Protein AF-A0A533SBD6-F1 (afdb_monomer_lite)

Secondary structure (DSSP, 8-state):
---------PPPHHHHHHHHSS-HHHHHHHH----EEEEEE-TTT--EEEEETT-SEEE-TTT--EEE-

Structure (mmCIF, N/CA/C/O backbone):
data_AF-A0A533SBD6-F1
#
_entry.id   AF-A0A533SBD6-F1
#
loop_
_atom_site.group_PDB
_atom_site.id
_atom_site.type_symbol
_atom_site.label_atom_id
_atom_site.label_alt_id
_atom_site.label_comp_id
_atom_site.label_asym_id
_atom_site.label_entity_id
_atom_site.label_seq_id
_atom_site.pdbx_PDB_ins_code
_atom_site.Cartn_x
_atom_site.Cartn_y
_atom_site.Cartn_z
_atom_site.occupancy
_atom_site.B_iso_or_equiv
_atom_site.auth_seq_id
_atom_site.auth_comp_id
_atom_site.auth_asym_id
_atom_site.auth_atom_id
_atom_site.pdbx_PDB_model_num
ATOM 1 N N . MET A 1 1 ? -31.802 6.643 -4.433 1.00 46.75 1 MET A N 1
ATOM 2 C CA . MET A 1 1 ? -31.547 6.932 -3.005 1.00 46.75 1 MET A CA 1
ATOM 3 C C . MET A 1 1 ? -31.210 5.616 -2.324 1.00 46.75 1 MET A C 1
ATOM 5 O O . MET A 1 1 ? -32.034 4.714 -2.375 1.00 46.75 1 MET A O 1
ATOM 9 N N . GLN A 1 2 ? -29.989 5.453 -1.808 1.00 54.50 2 GLN A N 1
ATOM 10 C CA . GLN A 1 2 ? -29.605 4.252 -1.055 1.00 54.50 2 GLN A CA 1
ATOM 11 C C . GLN A 1 2 ? -30.176 4.349 0.362 1.00 54.50 2 GLN A C 1
ATOM 13 O O . GLN A 1 2 ? -30.008 5.370 1.027 1.00 54.50 2 GLN A O 1
ATOM 18 N N . ASN A 1 3 ? -30.851 3.293 0.815 1.00 63.75 3 ASN A N 1
ATOM 19 C CA . ASN A 1 3 ? -31.356 3.183 2.180 1.00 63.75 3 ASN A CA 1
ATOM 20 C C . ASN A 1 3 ? -30.169 2.998 3.132 1.00 63.75 3 ASN A C 1
ATOM 22 O O . ASN A 1 3 ? -29.724 1.878 3.372 1.00 63.75 3 ASN A O 1
ATOM 26 N N . VAL A 1 4 ? -29.621 4.101 3.644 1.00 70.56 4 VAL A N 1
ATOM 27 C CA . VAL A 1 4 ? -28.596 4.055 4.690 1.00 70.56 4 VAL A CA 1
ATOM 28 C C . VAL A 1 4 ? -29.277 3.620 5.986 1.00 70.56 4 VAL A C 1
ATOM 30 O O . VAL A 1 4 ? -29.933 4.417 6.655 1.00 70.56 4 VAL A O 1
ATOM 33 N N . VAL A 1 5 ? -29.140 2.341 6.335 1.00 73.88 5 VAL A N 1
ATOM 34 C CA . VAL A 1 5 ? -29.553 1.819 7.641 1.00 73.88 5 VAL A CA 1
ATOM 35 C C . VAL A 1 5 ? -28.558 2.340 8.673 1.00 73.88 5 VAL A C 1
ATOM 37 O O . VAL A 1 5 ? -27.394 1.943 8.686 1.00 73.88 5 VAL A O 1
ATOM 40 N N . ARG A 1 6 ? -28.996 3.278 9.515 1.00 67.81 6 ARG A N 1
ATOM 41 C CA . ARG A 1 6 ? -28.170 3.793 10.610 1.00 67.81 6 ARG A CA 1
ATOM 42 C C . ARG A 1 6 ? -28.118 2.750 11.725 1.00 67.81 6 ARG A C 1
ATOM 44 O O . ARG A 1 6 ? -29.151 2.231 12.139 1.00 67.81 6 ARG A O 1
ATOM 51 N N . SER A 1 7 ? -26.912 2.438 12.192 1.00 73.44 7 SER A N 1
ATOM 52 C CA . SER A 1 7 ? -26.710 1.593 13.369 1.00 73.44 7 SER A CA 1
ATOM 53 C C . SER A 1 7 ? -27.357 2.250 14.591 1.00 73.44 7 SER A C 1
ATOM 55 O O . SER A 1 7 ? -27.026 3.385 14.918 1.00 73.44 7 SER A O 1
ATOM 57 N N . ASN A 1 8 ? -28.235 1.521 15.285 1.00 70.62 8 ASN A N 1
ATOM 58 C CA . ASN A 1 8 ? -28.759 1.910 16.603 1.00 70.62 8 ASN A CA 1
ATOM 59 C C . ASN A 1 8 ? -27.816 1.503 17.750 1.00 70.62 8 ASN A C 1
ATOM 61 O O . ASN A 1 8 ? -28.173 1.615 18.919 1.00 70.62 8 ASN A O 1
ATOM 65 N N . LYS A 1 9 ? -26.633 0.965 17.431 1.00 77.31 9 LYS A N 1
ATOM 66 C CA . LYS A 1 9 ? -25.671 0.482 18.417 1.00 77.31 9 LYS A CA 1
ATOM 67 C C . LYS A 1 9 ? -24.805 1.653 18.883 1.00 77.31 9 LYS A C 1
ATOM 69 O O . LYS A 1 9 ? -23.946 2.120 18.138 1.00 77.31 9 LYS A O 1
ATOM 74 N N . THR A 1 10 ? -25.059 2.127 20.096 1.00 78.31 10 THR A N 1
ATOM 75 C CA . THR A 1 10 ? -24.222 3.093 20.814 1.00 78.31 10 THR A CA 1
ATOM 76 C C . THR A 1 10 ? -23.198 2.356 21.671 1.00 78.31 10 THR A C 1
ATOM 78 O O . THR A 1 10 ? -23.527 1.352 22.300 1.00 78.31 10 THR A O 1
ATOM 81 N N . MET A 1 11 ? -21.958 2.845 21.672 1.00 81.94 11 MET A N 1
ATOM 82 C CA . MET A 1 11 ? -20.900 2.323 22.542 1.00 81.94 11 MET A CA 1
ATOM 83 C C . MET A 1 11 ? -21.167 2.717 23.996 1.00 81.94 11 MET A C 1
ATOM 85 O O . MET A 1 11 ? -21.720 3.791 24.253 1.00 81.94 11 MET A O 1
ATOM 89 N N . THR A 1 12 ? -20.774 1.866 24.939 1.00 87.62 12 THR A N 1
ATOM 90 C CA . THR A 1 12 ? -20.833 2.192 26.370 1.00 87.62 12 THR A CA 1
ATOM 91 C C . THR A 1 12 ? -19.706 3.157 26.758 1.00 87.62 12 THR A C 1
ATOM 93 O O . THR A 1 12 ? -18.713 3.306 26.041 1.00 87.62 12 THR A O 1
ATOM 96 N N . GLU A 1 13 ? -19.829 3.822 27.911 1.00 84.44 13 GLU A N 1
ATOM 97 C CA . GLU A 1 13 ? -18.772 4.714 28.418 1.00 84.44 13 GLU A CA 1
ATOM 98 C C . GLU A 1 13 ? -17.447 3.973 28.657 1.00 84.44 13 GLU A C 1
ATOM 100 O O . GLU A 1 13 ? -16.376 4.517 28.392 1.00 84.44 13 GLU A O 1
ATOM 105 N N . GLU A 1 14 ? -17.514 2.709 29.077 1.00 83.69 14 GLU A N 1
ATOM 106 C CA . GLU A 1 14 ? -16.347 1.841 29.270 1.00 83.69 14 GLU A CA 1
ATOM 107 C C . GLU A 1 14 ? -15.630 1.529 27.949 1.00 83.69 14 GLU A C 1
ATOM 109 O O . GLU A 1 14 ? -14.400 1.488 27.892 1.00 83.69 14 GLU A O 1
ATOM 114 N N . GLU A 1 15 ? -16.380 1.319 26.865 1.00 82.44 15 GLU A N 1
ATOM 115 C CA . GLU A 1 15 ? -15.816 1.099 25.530 1.00 82.44 15 GLU A CA 1
ATOM 116 C C . GLU A 1 15 ? -15.194 2.384 24.962 1.00 82.44 15 GLU A C 1
ATOM 118 O O . GLU A 1 15 ? -14.150 2.336 24.309 1.00 82.44 15 GLU A O 1
ATOM 123 N N . LEU A 1 16 ? -15.795 3.542 25.248 1.00 83.75 16 LEU A N 1
ATOM 124 C CA . LEU A 1 16 ? -15.258 4.850 24.865 1.00 83.75 16 LEU A CA 1
ATOM 125 C C . LEU A 1 16 ? -13.986 5.210 25.637 1.00 83.75 16 LEU A C 1
ATOM 127 O O . LEU A 1 16 ? -13.078 5.801 25.055 1.00 83.75 16 LEU A O 1
ATOM 131 N N . ALA A 1 17 ? -13.900 4.860 26.923 1.00 84.38 17 ALA A N 1
ATOM 132 C CA . ALA A 1 17 ? -12.693 5.065 27.722 1.00 84.38 17 ALA A CA 1
ATOM 133 C C . ALA A 1 17 ? -11.505 4.298 27.126 1.00 84.38 17 ALA A C 1
ATOM 135 O O . ALA A 1 17 ? -10.450 4.883 26.899 1.00 84.38 17 ALA A O 1
ATOM 136 N N . LYS A 1 18 ? -11.721 3.034 26.735 1.00 82.62 18 LYS A N 1
ATOM 137 C CA . LYS A 1 18 ? -10.694 2.220 26.068 1.00 82.62 18 LYS A CA 1
ATOM 138 C C . LYS A 1 18 ? -10.178 2.864 24.783 1.00 82.62 18 LYS A C 1
ATOM 140 O O . LYS A 1 18 ? -8.982 2.824 24.554 1.00 82.62 18 LYS A O 1
ATOM 145 N N . LEU A 1 19 ? -11.044 3.477 23.969 1.00 81.06 19 LEU A N 1
ATOM 146 C CA . LEU A 1 19 ? -10.637 4.169 22.735 1.00 81.06 19 LEU A CA 1
ATOM 147 C C . LEU A 1 19 ? -9.812 5.440 22.980 1.00 81.06 19 LEU A C 1
ATOM 149 O O . LEU A 1 19 ? -9.015 5.817 22.122 1.00 81.06 19 LEU A O 1
ATOM 153 N N . LYS A 1 20 ? -10.023 6.127 24.109 1.00 78.88 20 LYS A N 1
ATOM 154 C CA . LYS A 1 20 ? -9.264 7.339 24.457 1.00 78.88 20 LYS A CA 1
ATOM 155 C C . LYS A 1 20 ? -7.834 7.023 24.880 1.00 78.88 20 LYS A C 1
ATOM 157 O O . LYS A 1 20 ? -6.949 7.825 24.607 1.00 78.88 20 LYS A O 1
ATOM 162 N N . ASP A 1 21 ? -7.635 5.862 25.493 1.00 84.38 21 ASP A N 1
ATOM 163 C CA . ASP A 1 21 ? -6.324 5.398 25.950 1.00 84.38 21 ASP A CA 1
ATOM 164 C C . ASP A 1 21 ? -5.530 4.670 24.851 1.00 84.38 21 ASP A C 1
ATOM 166 O O . ASP A 1 21 ? -4.379 4.289 25.065 1.00 84.38 21 ASP A O 1
ATOM 170 N N . VAL A 1 22 ? -6.118 4.468 23.664 1.00 83.31 22 VAL A N 1
ATOM 171 C CA . VAL A 1 22 ? -5.392 3.918 22.515 1.00 83.31 22 VAL A CA 1
ATOM 172 C C . VAL A 1 22 ? -4.371 4.939 22.028 1.00 83.31 22 VAL A C 1
ATOM 174 O O . VAL A 1 22 ? -4.716 6.055 21.637 1.00 83.31 22 VAL A O 1
ATOM 177 N N . ASP A 1 23 ? -3.111 4.513 21.975 1.00 86.00 23 ASP A N 1
ATOM 178 C CA . ASP A 1 23 ? -2.081 5.223 21.231 1.00 86.00 23 ASP A CA 1
ATOM 179 C C . ASP A 1 23 ? -2.318 5.047 19.725 1.00 86.00 23 ASP A C 1
ATOM 181 O O . ASP A 1 23 ? -1.889 4.079 19.086 1.00 86.00 23 ASP A O 1
ATOM 185 N N . TRP A 1 24 ? -3.044 6.008 19.162 1.00 81.94 24 TRP A 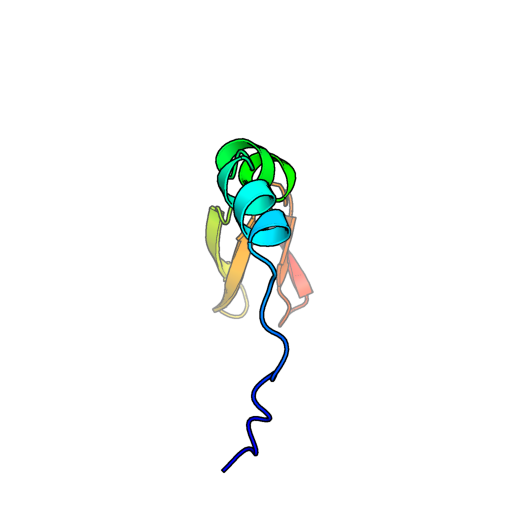N 1
ATOM 186 C CA . TRP A 1 24 ? -3.354 6.053 17.741 1.00 81.94 24 TRP A CA 1
ATOM 187 C C . TRP A 1 24 ? -2.106 6.184 16.868 1.00 81.94 24 TRP A C 1
ATOM 189 O O . TRP A 1 24 ? -2.140 5.739 15.723 1.00 81.94 24 TRP A O 1
ATOM 199 N N . GLU A 1 25 ? -1.012 6.754 17.383 1.00 79.44 25 GLU A N 1
ATOM 200 C CA . GLU A 1 25 ? 0.226 6.907 16.621 1.00 79.44 25 GLU A CA 1
ATOM 201 C C . GLU A 1 25 ? 0.905 5.551 16.419 1.00 79.44 25 GLU A C 1
ATOM 203 O O . GLU A 1 25 ? 1.248 5.196 15.288 1.00 79.44 25 GLU A O 1
ATOM 208 N N . SER A 1 26 ? 1.029 4.757 1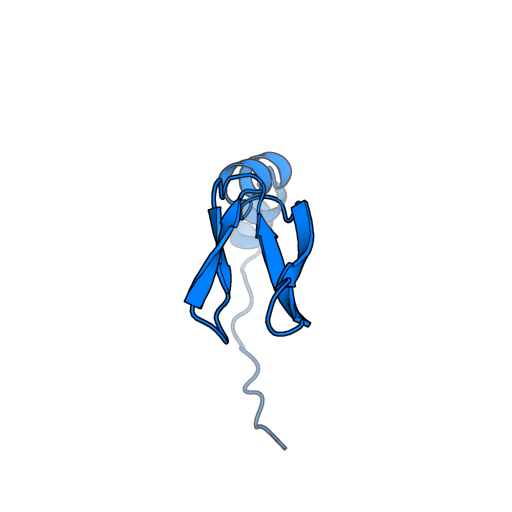7.486 1.00 81.50 26 SER A N 1
ATOM 209 C CA . SER A 1 26 ? 1.553 3.389 17.394 1.00 81.50 26 SER A CA 1
ATOM 210 C C . SER A 1 26 ? 0.649 2.489 16.553 1.00 81.50 26 SER A C 1
ATOM 212 O O . SER A 1 26 ? 1.140 1.798 15.659 1.00 81.50 26 SER A O 1
ATOM 214 N N . TYR A 1 27 ? -0.674 2.551 16.755 1.00 81.38 27 TYR A N 1
ATOM 215 C CA . TYR A 1 27 ? -1.631 1.797 15.937 1.00 81.38 27 TYR A CA 1
ATOM 216 C C . TYR A 1 27 ? -1.498 2.132 14.448 1.00 81.38 27 TYR A C 1
ATOM 218 O O . TYR A 1 27 ? -1.470 1.232 13.604 1.00 81.38 27 TYR A O 1
ATOM 226 N N . TYR A 1 28 ? -1.388 3.423 14.121 1.00 77.00 28 TYR A N 1
ATOM 227 C CA . TYR A 1 28 ? -1.204 3.863 12.747 1.00 77.00 28 TYR A CA 1
ATOM 228 C C . TYR A 1 28 ? 0.145 3.412 12.199 1.00 77.00 28 TYR A C 1
ATOM 230 O O . TYR A 1 28 ? 0.189 2.936 11.080 1.00 77.00 28 TYR A O 1
ATOM 238 N N . ARG A 1 29 ? 1.234 3.485 12.967 1.00 74.94 29 ARG A N 1
ATOM 239 C CA . ARG A 1 29 ? 2.564 3.053 12.510 1.00 74.94 29 ARG A CA 1
ATOM 240 C C . ARG A 1 29 ? 2.621 1.562 12.161 1.00 74.94 29 ARG A C 1
ATOM 242 O O . ARG A 1 29 ? 3.264 1.199 11.182 1.00 74.94 29 ARG A O 1
ATOM 249 N N . GLU A 1 30 ? 1.947 0.712 12.932 1.00 76.19 30 GLU A N 1
ATOM 250 C CA . GLU A 1 30 ? 1.884 -0.737 12.677 1.00 76.19 30 GLU A CA 1
ATOM 251 C C . GLU A 1 30 ? 0.903 -1.104 11.558 1.00 7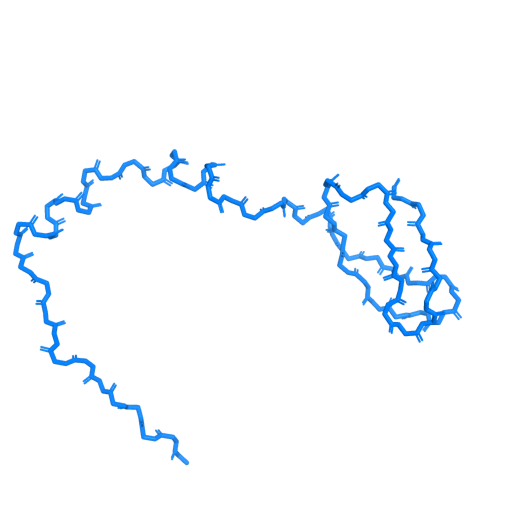6.19 30 GLU A C 1
ATOM 253 O O . GLU A 1 30 ? 1.140 -2.038 10.793 1.00 76.19 30 GLU A O 1
ATOM 258 N N . SER A 1 31 ? -0.203 -0.365 11.462 1.00 72.44 31 SER A N 1
ATOM 259 C CA . SER A 1 31 ? -1.287 -0.644 10.513 1.00 72.44 31 SER A CA 1
ATOM 260 C C . SER A 1 31 ? -1.190 0.179 9.229 1.00 72.44 31 SER A C 1
ATOM 262 O O . SER A 1 31 ? -2.027 0.012 8.337 1.00 72.44 31 SER A O 1
ATOM 264 N N . ALA A 1 32 ? -0.218 1.093 9.138 1.00 65.31 32 ALA A N 1
ATOM 265 C CA . ALA A 1 32 ? -0.090 2.014 8.025 1.00 65.31 32 ALA A CA 1
ATOM 266 C C . ALA A 1 32 ? 0.090 1.201 6.742 1.00 65.31 32 ALA A C 1
ATOM 268 O O . ALA A 1 32 ? 1.042 0.422 6.623 1.00 65.31 32 ALA A O 1
ATOM 269 N N . PRO A 1 33 ? -0.802 1.365 5.750 1.00 66.94 33 PRO A N 1
ATOM 270 C CA . PRO A 1 33 ? -0.515 0.849 4.430 1.00 66.94 33 PRO A CA 1
ATOM 271 C C . PRO A 1 33 ? 0.783 1.494 3.942 1.00 66.94 33 PRO A C 1
ATOM 273 O O . PRO A 1 33 ? 1.030 2.668 4.212 1.00 66.94 33 PRO A O 1
ATOM 276 N N . ALA A 1 34 ? 1.590 0.713 3.222 1.00 67.31 34 ALA A N 1
ATOM 277 C CA . ALA A 1 34 ? 2.810 1.177 2.569 1.00 67.31 34 ALA A CA 1
ATOM 278 C C . ALA A 1 34 ? 2.665 2.609 2.031 1.00 67.31 34 ALA A C 1
ATOM 280 O O . ALA A 1 34 ? 1.724 2.874 1.272 1.00 67.31 34 ALA A O 1
ATOM 281 N N . GLU A 1 35 ? 3.592 3.491 2.417 1.00 67.88 35 GLU A N 1
ATOM 282 C CA . GLU A 1 35 ? 3.567 4.896 2.018 1.00 67.88 35 GLU A CA 1
ATOM 283 C C . GLU A 1 35 ? 3.463 5.021 0.491 1.00 67.88 35 GLU A C 1
ATOM 285 O O . GLU A 1 35 ? 4.085 4.286 -0.291 1.00 67.88 35 GLU A O 1
ATOM 290 N N . LEU A 1 36 ? 2.570 5.915 0.061 1.00 67.75 36 LEU A N 1
ATOM 291 C CA . LEU A 1 36 ? 2.380 6.231 -1.345 1.00 67.75 36 LEU A CA 1
ATOM 292 C C . LEU A 1 36 ? 3.530 7.139 -1.784 1.00 67.75 36 LEU A C 1
ATOM 294 O O . LEU A 1 36 ? 3.507 8.335 -1.507 1.00 67.75 36 LEU A O 1
ATOM 298 N N . LYS A 1 37 ? 4.485 6.586 -2.537 1.00 71.31 37 LYS A N 1
ATOM 299 C CA . LYS A 1 37 ? 5.596 7.335 -3.149 1.00 71.31 37 LYS A CA 1
ATOM 300 C C . LYS A 1 37 ? 5.097 8.392 -4.145 1.00 71.31 37 LYS A C 1
ATOM 302 O O . LYS A 1 37 ? 5.757 9.399 -4.384 1.00 71.31 37 LYS A O 1
ATOM 307 N N . GLY A 1 38 ? 3.925 8.160 -4.745 1.00 77.62 38 GLY A N 1
ATOM 308 C CA . GLY A 1 38 ? 3.250 9.113 -5.625 1.00 77.62 38 GLY A CA 1
ATOM 309 C C . GLY A 1 38 ? 2.509 8.464 -6.793 1.00 77.62 38 GLY A C 1
ATOM 310 O O . GLY A 1 38 ? 2.218 7.266 -6.801 1.00 77.62 38 GLY A O 1
ATOM 311 N N . LEU A 1 39 ? 2.197 9.281 -7.797 1.00 85.00 39 LEU A N 1
ATOM 312 C CA . LEU A 1 39 ? 1.602 8.848 -9.059 1.00 85.00 39 LEU A CA 1
ATOM 313 C C . LEU A 1 39 ? 2.673 8.872 -10.149 1.00 85.00 39 LEU A C 1
ATOM 315 O O . LEU A 1 39 ? 3.405 9.850 -10.281 1.00 85.00 39 LEU A O 1
ATOM 319 N N . THR A 1 40 ? 2.755 7.806 -10.939 1.00 86.12 40 THR A N 1
ATOM 320 C CA . THR A 1 40 ? 3.664 7.712 -12.088 1.00 86.12 40 THR A CA 1
ATOM 321 C C . THR A 1 40 ? 2.906 7.254 -13.325 1.00 86.12 40 THR A C 1
ATOM 323 O O . THR A 1 40 ? 1.908 6.548 -13.213 1.00 86.12 40 THR A O 1
ATOM 326 N N . ASN A 1 41 ? 3.365 7.629 -14.516 1.00 89.50 41 ASN A N 1
ATOM 327 C CA . ASN A 1 41 ? 2.730 7.209 -15.762 1.00 89.50 41 ASN A CA 1
ATOM 328 C C . ASN A 1 41 ? 3.462 6.016 -16.374 1.00 89.50 41 ASN A C 1
ATOM 330 O O . ASN A 1 41 ? 4.690 5.950 -16.384 1.00 89.50 41 ASN A O 1
ATOM 334 N N . CYS A 1 42 ? 2.704 5.088 -16.958 1.00 89.50 42 CYS A N 1
ATOM 335 C CA . CYS A 1 42 ? 3.287 4.053 -17.802 1.00 89.50 42 CYS A CA 1
ATOM 336 C C . CYS A 1 42 ? 3.902 4.680 -19.069 1.00 89.50 42 CYS A C 1
ATOM 338 O O . CYS A 1 42 ? 3.171 5.357 -19.794 1.00 89.50 42 CYS A O 1
ATOM 340 N N . PRO A 1 43 ? 5.175 4.405 -19.408 1.00 88.38 43 PRO A N 1
ATOM 341 C CA . PRO A 1 43 ? 5.827 5.005 -20.574 1.00 88.38 43 PRO A CA 1
ATOM 342 C C . PRO A 1 43 ? 5.203 4.594 -21.919 1.00 88.38 43 PRO A C 1
ATOM 344 O O . PRO A 1 43 ? 5.306 5.342 -22.884 1.00 88.38 43 PRO A O 1
ATOM 347 N N . ASP A 1 44 ? 4.524 3.443 -21.990 1.00 90.75 44 ASP A N 1
ATOM 348 C CA . ASP A 1 44 ? 4.028 2.899 -23.265 1.00 90.75 44 ASP A CA 1
ATOM 349 C C . ASP A 1 44 ? 2.562 3.245 -23.537 1.00 90.75 44 ASP A C 1
ATOM 351 O O . ASP A 1 44 ? 2.164 3.463 -24.677 1.00 90.75 44 ASP A O 1
ATOM 355 N N . CYS A 1 45 ? 1.731 3.260 -22.493 1.00 92.38 45 CYS A N 1
ATOM 356 C CA . CYS A 1 45 ? 0.283 3.450 -22.632 1.00 92.38 45 CYS A CA 1
ATOM 357 C C . CYS A 1 45 ? -0.261 4.646 -21.839 1.00 92.38 45 CYS A C 1
ATOM 359 O O . CYS A 1 45 ? -1.482 4.815 -21.757 1.00 92.38 45 CYS A O 1
ATOM 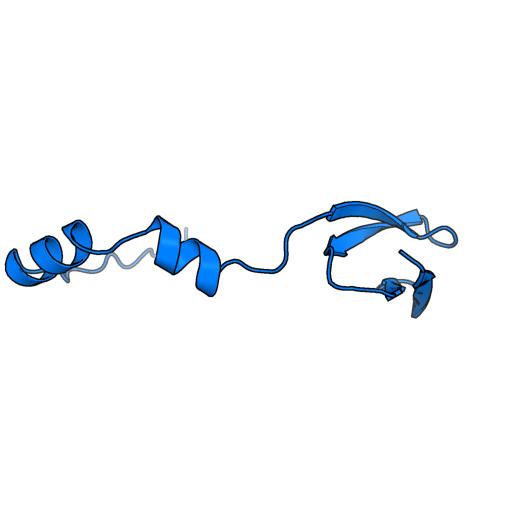361 N N . ASN A 1 46 ? 0.634 5.429 -21.224 1.00 90.38 46 ASN A N 1
ATOM 362 C CA . ASN A 1 46 ? 0.365 6.656 -20.472 1.00 90.38 46 ASN A CA 1
ATOM 363 C C . ASN A 1 46 ? -0.731 6.527 -19.398 1.00 90.38 46 ASN A C 1
ATOM 365 O O . ASN A 1 46 ? -1.434 7.481 -19.082 1.00 90.38 46 ASN A O 1
ATOM 369 N N . SER A 1 47 ? -0.917 5.319 -18.862 1.00 91.56 47 SER A N 1
ATOM 370 C CA . SER A 1 47 ? -1.876 5.081 -17.780 1.00 91.56 47 SER A CA 1
ATOM 371 C C . SER A 1 47 ? -1.270 5.518 -16.458 1.00 91.56 47 SER A C 1
ATOM 373 O O . SER A 1 47 ? -0.096 5.236 -16.215 1.00 91.56 47 SER A O 1
ATOM 375 N N . ILE A 1 48 ? -2.069 6.172 -15.616 1.00 90.38 48 ILE A N 1
ATOM 376 C CA . ILE A 1 48 ? -1.650 6.616 -14.285 1.00 90.38 48 ILE A CA 1
ATOM 377 C C . ILE A 1 48 ? -1.577 5.395 -13.370 1.00 90.38 48 ILE A C 1
ATOM 379 O O . ILE A 1 48 ? -2.550 4.655 -13.216 1.00 90.38 48 ILE A O 1
ATOM 383 N N . LEU A 1 49 ? -0.418 5.186 -12.767 1.00 88.62 49 LEU A N 1
ATOM 384 C CA . LEU A 1 49 ? -0.113 4.093 -11.863 1.00 88.62 49 LEU A CA 1
ATOM 385 C C . LEU A 1 49 ? 0.205 4.646 -10.472 1.00 88.62 49 LEU A C 1
ATOM 387 O O . LEU A 1 49 ? 0.792 5.718 -10.332 1.00 88.62 49 LEU A O 1
ATOM 391 N N . ILE A 1 50 ? -0.177 3.894 -9.443 1.00 86.00 50 ILE A N 1
ATOM 392 C CA . ILE A 1 50 ? 0.062 4.259 -8.046 1.00 86.00 50 ILE A CA 1
ATOM 393 C C . ILE A 1 50 ? 1.350 3.581 -7.583 1.00 86.00 50 ILE A C 1
ATOM 395 O O . ILE A 1 50 ? 1.424 2.354 -7.574 1.00 86.00 50 ILE A O 1
ATOM 399 N N . ALA A 1 51 ? 2.335 4.387 -7.194 1.00 82.19 51 ALA A N 1
ATOM 400 C CA . ALA A 1 51 ? 3.618 3.951 -6.662 1.00 82.19 51 ALA A CA 1
ATOM 401 C C . ALA A 1 51 ? 3.579 3.818 -5.136 1.00 82.19 51 ALA A C 1
ATOM 403 O O . ALA A 1 51 ? 3.037 4.685 -4.449 1.00 82.19 51 ALA A O 1
ATOM 404 N N . ARG A 1 52 ? 4.174 2.746 -4.606 1.00 81.25 52 ARG A N 1
ATOM 405 C CA . ARG A 1 52 ? 4.343 2.502 -3.165 1.00 81.25 52 ARG A CA 1
ATOM 406 C C . 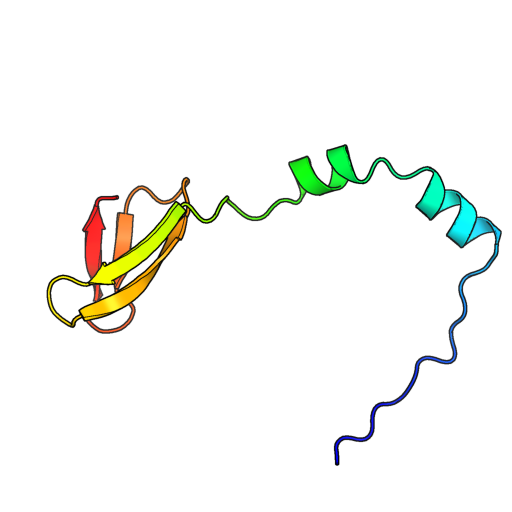ARG A 1 52 ? 5.822 2.291 -2.878 1.00 81.25 52 ARG A C 1
ATOM 408 O O . ARG A 1 52 ? 6.465 1.577 -3.639 1.00 81.25 52 ARG A O 1
ATOM 415 N N . ASP A 1 53 ? 6.339 2.828 -1.777 1.00 73.25 53 ASP A N 1
ATOM 416 C CA . ASP A 1 53 ? 7.788 2.810 -1.498 1.00 73.25 53 ASP A CA 1
ATOM 417 C C . ASP A 1 53 ? 8.401 1.405 -1.397 1.00 73.25 53 ASP A C 1
ATOM 419 O O . ASP A 1 53 ? 9.560 1.193 -1.742 1.00 73.25 53 ASP A O 1
ATOM 423 N N . VAL A 1 54 ? 7.610 0.415 -0.987 1.00 76.38 54 VAL A N 1
ATOM 424 C CA . VAL A 1 54 ? 8.037 -0.990 -0.861 1.00 76.38 54 VAL A CA 1
ATOM 425 C C . VAL A 1 54 ? 7.892 -1.808 -2.150 1.00 76.38 54 VAL A C 1
ATOM 427 O O . VAL A 1 54 ? 8.136 -3.014 -2.132 1.00 76.38 54 VAL A O 1
ATOM 430 N N . GLN A 1 55 ? 7.481 -1.204 -3.271 1.00 77.50 55 GLN A N 1
ATOM 431 C CA . GLN A 1 55 ? 7.384 -1.902 -4.556 1.00 77.50 55 GLN A CA 1
ATOM 432 C C . GLN A 1 55 ? 8.621 -1.618 -5.422 1.00 77.50 55 GLN A C 1
ATOM 434 O O . GLN A 1 55 ? 8.709 -0.543 -6.006 1.00 77.50 55 GLN A O 1
ATOM 439 N N . PRO A 1 56 ? 9.562 -2.574 -5.568 1.00 79.69 56 PRO A N 1
ATOM 440 C CA . PRO A 1 56 ? 10.741 -2.385 -6.421 1.00 79.69 56 PRO A CA 1
ATOM 441 C C . PRO A 1 56 ? 10.388 -2.326 -7.916 1.00 79.69 56 PRO A C 1
ATOM 443 O O . PRO A 1 56 ? 11.143 -1.802 -8.731 1.00 79.69 56 PRO A O 1
ATOM 446 N N . GLU A 1 57 ? 9.236 -2.884 -8.288 1.00 84.88 57 GLU A N 1
ATOM 447 C CA . GLU A 1 57 ? 8.764 -2.978 -9.661 1.00 84.88 57 GLU A CA 1
ATOM 448 C C . GLU A 1 57 ? 7.252 -2.748 -9.692 1.00 84.88 57 GLU A C 1
ATOM 450 O O . GLU A 1 57 ? 6.501 -3.311 -8.892 1.00 84.88 57 GLU A O 1
ATOM 455 N N . LEU A 1 58 ? 6.807 -1.934 -10.646 1.00 86.44 58 LEU A N 1
ATOM 456 C CA . LEU A 1 58 ? 5.406 -1.631 -10.878 1.00 86.44 58 LEU A CA 1
ATOM 457 C C . LEU A 1 58 ? 4.932 -2.272 -12.177 1.00 86.44 58 LEU A C 1
ATOM 459 O O . LEU A 1 58 ? 5.501 -2.040 -13.241 1.00 86.44 58 LEU A O 1
ATOM 463 N N . CYS A 1 59 ? 3.865 -3.061 -12.107 1.00 89.44 59 CYS A N 1
ATOM 464 C CA . CYS A 1 59 ? 3.241 -3.633 -13.294 1.00 89.44 59 CYS A CA 1
ATOM 465 C C . CYS A 1 59 ? 2.085 -2.742 -13.754 1.00 89.44 59 CYS A C 1
ATOM 467 O O . CYS A 1 59 ? 1.146 -2.475 -13.001 1.00 89.44 59 CYS A O 1
ATOM 469 N N . CYS A 1 60 ? 2.135 -2.272 -14.998 1.00 90.44 60 CYS A N 1
ATOM 470 C CA . CYS A 1 60 ? 1.049 -1.503 -15.583 1.00 90.44 60 CYS A CA 1
ATOM 471 C C . CYS A 1 60 ? -0.185 -2.391 -15.781 1.00 90.44 60 CYS A C 1
ATOM 473 O O . CYS A 1 60 ? -0.165 -3.314 -16.592 1.00 90.44 60 CYS A O 1
ATOM 475 N N . TYR A 1 61 ? -1.298 -2.057 -15.126 1.00 89.06 61 TYR A N 1
ATOM 476 C CA . TYR A 1 61 ? -2.557 -2.805 -15.246 1.00 89.06 61 TYR A CA 1
ATOM 477 C C . TYR A 1 61 ? -3.194 -2.746 -16.646 1.00 89.06 61 TYR A C 1
ATOM 479 O O . TYR A 1 61 ? -4.104 -3.518 -16.930 1.00 89.06 61 TYR A O 1
ATOM 487 N N . ARG A 1 62 ? -2.745 -1.835 -17.523 1.00 90.38 62 ARG A N 1
ATOM 488 C CA . ARG A 1 62 ? -3.275 -1.690 -18.887 1.00 90.38 62 ARG A CA 1
ATOM 489 C C . ARG A 1 62 ? -2.483 -2.477 -19.928 1.00 90.38 62 ARG A C 1
ATOM 491 O O . ARG A 1 62 ? -3.092 -3.144 -20.755 1.00 90.38 62 ARG A O 1
ATOM 498 N N . CYS A 1 63 ? -1.153 -2.370 -19.932 1.00 92.25 63 CYS A N 1
ATOM 499 C CA . CYS A 1 63 ? -0.305 -3.018 -20.943 1.00 92.25 63 CYS A CA 1
ATOM 500 C C . CYS A 1 63 ? 0.559 -4.166 -20.400 1.00 92.25 63 CYS A C 1
ATOM 502 O O . CYS A 1 63 ? 1.290 -4.783 -21.166 1.00 92.25 63 CYS A O 1
ATOM 504 N N . GLY A 1 64 ? 0.519 -4.443 -19.093 1.00 89.12 64 GLY A N 1
ATOM 505 C CA . GLY A 1 64 ? 1.299 -5.509 -18.454 1.00 89.12 64 GLY A CA 1
ATOM 506 C C . GLY A 1 64 ? 2.800 -5.227 -18.343 1.00 89.12 64 GLY A C 1
ATOM 507 O O . GLY A 1 64 ? 3.551 -6.079 -17.873 1.00 89.12 64 GLY A O 1
ATOM 508 N N . LYS A 1 65 ? 3.264 -4.046 -18.770 1.00 89.44 65 LYS A N 1
ATOM 509 C CA . LYS A 1 65 ? 4.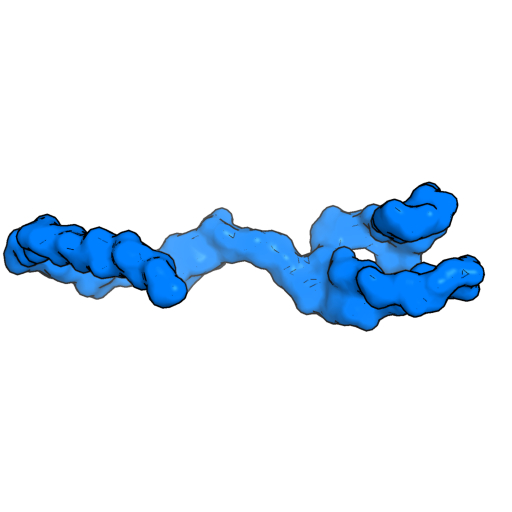681 -3.690 -18.706 1.00 89.44 65 LYS A CA 1
ATOM 510 C C . LYS A 1 65 ? 5.126 -3.444 -17.274 1.00 89.44 65 LYS A C 1
ATOM 512 O O . LYS A 1 65 ? 4.472 -2.735 -16.512 1.00 89.44 65 LYS A O 1
ATOM 517 N N . LYS A 1 66 ? 6.291 -3.992 -16.972 1.00 89.38 66 LYS A N 1
ATOM 518 C CA . LYS A 1 66 ? 7.039 -3.800 -15.740 1.00 89.38 66 LYS A CA 1
ATOM 519 C C . LYS A 1 66 ? 7.877 -2.522 -15.798 1.00 89.38 66 LYS A C 1
ATOM 521 O O . LYS A 1 66 ? 8.553 -2.270 -16.794 1.00 89.38 66 LYS A O 1
ATOM 526 N N . ILE A 1 67 ? 7.811 -1.718 -14.745 1.00 85.88 67 ILE A N 1
ATOM 527 C CA . ILE A 1 67 ? 8.478 -0.422 -14.608 1.00 85.88 67 ILE A CA 1
ATOM 528 C C . ILE A 1 67 ? 9.282 -0.464 -13.309 1.00 85.88 67 ILE A C 1
ATOM 530 O O . ILE A 1 67 ? 8.700 -0.635 -12.240 1.00 85.88 67 ILE A O 1
ATOM 534 N N . ALA A 1 68 ? 10.604 -0.328 -13.395 1.00 79.38 68 ALA A N 1
ATOM 535 C CA . ALA A 1 68 ? 11.455 -0.209 -12.212 1.00 79.38 68 ALA A CA 1
ATOM 536 C C . ALA A 1 68 ? 11.235 1.161 -11.539 1.00 79.38 68 ALA A C 1
ATOM 538 O O . ALA A 1 68 ? 11.096 2.169 -12.239 1.00 79.38 68 ALA A O 1
ATOM 539 N N . GLN A 1 69 ? 11.140 1.166 -10.207 1.00 67.62 69 GLN A N 1
ATOM 540 C CA . GLN A 1 69 ? 10.844 2.335 -9.359 1.00 67.62 69 GLN A CA 1
ATOM 541 C C . GLN A 1 69 ? 12.083 3.044 -8.810 1.00 67.62 69 GLN A C 1
ATOM 543 O O . GLN A 1 69 ? 13.157 2.409 -8.756 1.00 67.62 69 GLN A O 1
#

pLDDT: mean 80.19, std 9.21, range [46.75, 92.38]

Sequence (69 aa):
MQNVVRSNKTMTEEELAKLKDVDWESYYRESAPAELKGLTNCPDCNSILIARDVQPELCCYRCGKKIAQ

Foldseek 3Di:
DDPPDDDPDDDDPVRVVVVVPDPVVVVCVVVPDADFPDWDADPPPRDIDTDGPPDQWDQDPPPRDIDGD

Radius of gyration: 20.5 Å; chains: 1; bounding box: 43×15×52 Å